Protein AF-A0A939KWD7-F1 (afdb_monomer)

Radius of gyration: 19.27 Å; Cα contacts (8 Å, |Δi|>4): 102; chains: 1; bounding box: 53×30×49 Å

pLDDT: mean 83.85, std 20.03, range [30.22, 98.31]

Nearest PDB structures (foldseek):
  6f05-assembly3_I-3  TM=7.727E-01  e=6.253E-05  Arabidopsis thaliana
  6f05-assembly5_F  TM=7.702E-01  e=1.032E-04  Arabidopsis thaliana
  6keq-assembly1_BA  TM=6.599E-01  e=3.790E-05  Drosophila melanogaster
  4e8h-assembly1_A  TM=6.651E-01  e=1.411E-04  Bombyx mori
  7ebv-assembly3_C  TM=6.998E-01  e=2.215E-03  Aedes aegypti

Sequence (124 aa):
MRVDLMKGEHKQPDFLALNPFGQVPVLVDGNTVVSDSQAILTYLALKYNPQWFPTAPEMAAQVVRWLSVAANEISQGLAAARLFYLLDFKNVNIPHSARQIVIYHVLRKKSFCATNVVRSEEGI

Structure (mmCIF, N/CA/C/O backbone):
data_AF-A0A939KWD7-F1
#
_entry.id   AF-A0A939KWD7-F1
#
loop_
_atom_site.group_PDB
_atom_site.id
_atom_site.type_symbol
_atom_site.label_atom_id
_atom_site.label_alt_id
_atom_site.label_comp_id
_atom_site.label_asym_id
_atom_site.label_entity_id
_atom_site.label_seq_id
_atom_site.pdbx_PDB_ins_code
_atom_site.Cartn_x
_atom_site.Cartn_y
_atom_site.Cartn_z
_atom_site.occupancy
_atom_site.B_iso_or_equiv
_atom_site.auth_seq_id
_atom_site.auth_comp_id
_atom_site.auth_asym_id
_atom_site.auth_atom_id
_atom_site.pdbx_PDB_model_num
ATOM 1 N N . MET A 1 1 ? -18.207 -2.337 0.771 1.00 70.50 1 MET A N 1
ATOM 2 C CA . MET A 1 1 ? -18.575 -1.149 -0.031 1.00 70.50 1 MET A CA 1
ATOM 3 C C . MET A 1 1 ? -17.915 -1.265 -1.394 1.00 70.50 1 MET A C 1
ATOM 5 O O . MET A 1 1 ? -16.737 -1.597 -1.441 1.00 70.50 1 MET A O 1
ATOM 9 N N . ARG A 1 2 ? -18.655 -1.060 -2.486 1.00 86.81 2 ARG A N 1
ATOM 10 C CA . ARG A 1 2 ? -18.080 -0.956 -3.835 1.00 86.81 2 ARG A CA 1
ATOM 11 C C . ARG A 1 2 ? -17.837 0.523 -4.121 1.00 86.81 2 ARG A C 1
ATOM 13 O O . ARG A 1 2 ? -18.682 1.325 -3.754 1.00 86.81 2 ARG A O 1
ATOM 20 N N . VAL A 1 3 ? -16.702 0.851 -4.734 1.00 90.31 3 VAL A N 1
ATOM 21 C CA . VAL A 1 3 ? -16.336 2.228 -5.092 1.00 90.31 3 VAL A CA 1
ATOM 22 C C . VAL A 1 3 ? -16.107 2.289 -6.594 1.00 90.31 3 VAL A C 1
ATOM 24 O O . VAL A 1 3 ? -15.249 1.578 -7.121 1.00 90.31 3 VAL A O 1
ATOM 27 N N . ASP A 1 4 ? -16.889 3.105 -7.288 1.00 93.31 4 ASP A N 1
ATOM 28 C CA . ASP A 1 4 ? -16.754 3.374 -8.714 1.00 93.31 4 ASP A CA 1
ATOM 29 C C . ASP A 1 4 ? -15.722 4.488 -8.944 1.00 93.31 4 ASP A C 1
ATOM 31 O O . ASP A 1 4 ? -15.949 5.677 -8.695 1.00 93.31 4 ASP A O 1
ATOM 35 N N . LEU A 1 5 ? -14.544 4.086 -9.423 1.00 93.25 5 LEU A N 1
ATOM 36 C CA . LEU A 1 5 ? -13.442 5.006 -9.694 1.00 93.25 5 LEU A CA 1
ATOM 37 C C . LEU A 1 5 ? -13.746 5.945 -10.865 1.00 93.25 5 LEU A C 1
ATOM 39 O O . LEU A 1 5 ? -13.323 7.100 -10.827 1.00 93.25 5 LEU A O 1
ATOM 43 N N . MET A 1 6 ? -14.510 5.486 -11.862 1.00 92.44 6 MET A N 1
ATOM 44 C CA . MET A 1 6 ? -14.835 6.277 -13.054 1.00 92.44 6 MET A CA 1
ATOM 45 C C . MET A 1 6 ? -15.806 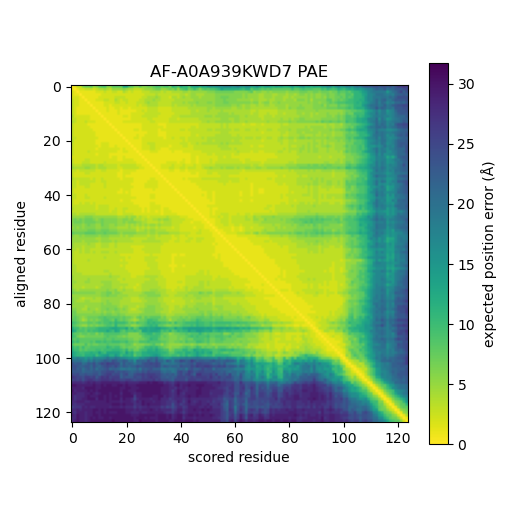7.408 -12.731 1.00 92.44 6 MET A C 1
ATOM 47 O O . MET A 1 6 ? -15.731 8.477 -13.330 1.00 92.44 6 MET A O 1
ATOM 51 N N . LYS A 1 7 ? -16.682 7.197 -11.744 1.00 95.56 7 LYS A N 1
ATOM 52 C CA . LYS A 1 7 ? -17.568 8.238 -11.203 1.00 95.56 7 LYS A CA 1
ATOM 53 C C . LYS A 1 7 ? -16.901 9.127 -10.154 1.00 95.56 7 LYS A C 1
ATOM 55 O O . LYS A 1 7 ? -17.537 10.039 -9.636 1.00 95.56 7 LYS A O 1
ATOM 60 N N . GLY A 1 8 ? -15.637 8.871 -9.815 1.00 95.25 8 GLY A N 1
ATOM 61 C CA . GLY A 1 8 ? -14.921 9.660 -8.818 1.00 95.25 8 GLY A CA 1
ATOM 62 C C . GLY A 1 8 ? -15.387 9.418 -7.379 1.00 95.25 8 GLY A C 1
ATOM 63 O O . GLY A 1 8 ? -15.127 10.256 -6.523 1.00 95.25 8 GLY A O 1
ATOM 64 N N . GLU A 1 9 ? -16.033 8.287 -7.070 1.00 96.81 9 GLU A N 1
ATOM 65 C CA . GLU A 1 9 ? -16.585 8.024 -5.725 1.00 96.81 9 GLU A CA 1
ATOM 66 C C . GLU A 1 9 ? -15.501 8.016 -4.632 1.00 96.81 9 GLU A C 1
ATOM 68 O O . GLU A 1 9 ? -15.710 8.514 -3.533 1.00 96.81 9 GLU A O 1
ATOM 73 N N . HIS A 1 10 ? -14.292 7.558 -4.967 1.00 96.38 10 HIS A N 1
ATOM 74 C CA . HIS A 1 10 ? -13.093 7.629 -4.118 1.00 96.38 10 HIS A CA 1
ATOM 75 C C . HIS A 1 10 ? -12.638 9.056 -3.737 1.00 96.38 10 HIS A C 1
ATOM 77 O O . HIS A 1 10 ? -11.727 9.215 -2.927 1.00 96.38 10 HIS A O 1
ATOM 83 N N . LYS A 1 11 ? -13.231 10.096 -4.333 1.00 97.19 11 LYS A N 1
ATOM 84 C CA . LYS A 1 11 ? -12.977 11.510 -4.021 1.00 97.19 11 LYS A CA 1
ATOM 85 C C . LYS A 1 11 ? -14.135 12.173 -3.273 1.00 97.19 11 LYS A C 1
ATOM 87 O O . LYS A 1 11 ? -14.052 13.360 -2.981 1.00 97.19 11 LYS A O 1
ATOM 92 N N . GLN A 1 12 ? -15.206 11.438 -2.979 1.00 97.00 12 GLN A N 1
ATOM 93 C CA . GLN A 1 12 ? -16.354 11.971 -2.249 1.00 97.00 12 GLN A CA 1
ATOM 94 C C . GLN A 1 12 ? -16.076 12.034 -0.740 1.00 97.00 12 GLN A C 1
ATOM 96 O O . GLN A 1 12 ? -15.279 11.228 -0.246 1.00 97.00 12 GLN A O 1
ATOM 101 N N . PRO A 1 13 ? -16.733 12.949 0.004 1.00 97.50 13 PRO A N 1
ATOM 102 C CA . PRO A 1 13 ? -16.482 13.160 1.432 1.00 97.50 13 PRO A CA 1
ATOM 103 C C . PRO A 1 13 ? -16.517 11.874 2.265 1.00 97.50 13 PRO A C 1
ATOM 105 O O . PRO A 1 13 ? -15.624 11.655 3.078 1.00 97.50 13 PRO A O 1
ATOM 108 N N . ASP A 1 14 ? -17.476 10.987 1.994 1.00 94.56 14 ASP A N 1
ATOM 109 C CA . ASP A 1 14 ? -17.637 9.726 2.725 1.00 94.56 14 ASP A CA 1
ATOM 110 C C . ASP A 1 14 ? -16.427 8.794 2.568 1.00 94.56 14 ASP A C 1
ATOM 112 O O . ASP A 1 14 ? -15.996 8.154 3.526 1.00 94.56 14 ASP A O 1
ATOM 116 N N . PHE A 1 15 ? -15.832 8.730 1.371 1.00 96.88 15 PHE A N 1
ATOM 117 C CA . PHE A 1 15 ? -14.622 7.937 1.150 1.00 96.88 15 PHE A CA 1
ATOM 118 C C . PHE A 1 15 ? -13.379 8.645 1.697 1.00 96.88 15 PHE A C 1
ATOM 120 O O . PHE A 1 15 ? -12.499 8.002 2.271 1.00 96.88 15 PHE A O 1
ATOM 127 N N . LEU A 1 16 ? -13.301 9.969 1.550 1.00 97.12 16 LEU A N 1
ATOM 128 C CA . LEU A 1 16 ? -12.182 10.762 2.063 1.00 97.12 16 LEU A CA 1
ATOM 129 C C . LEU A 1 16 ? -12.097 10.739 3.592 1.00 97.12 16 LEU A C 1
ATOM 131 O O . LEU A 1 16 ? -10.995 10.806 4.132 1.00 97.12 16 LEU A O 1
ATOM 135 N N . ALA A 1 17 ? -13.227 10.567 4.282 1.00 96.06 17 ALA A N 1
ATOM 136 C CA . ALA A 1 17 ? -13.261 10.323 5.721 1.00 96.06 17 ALA A CA 1
ATOM 137 C C . ALA A 1 17 ? -12.537 9.021 6.118 1.00 96.06 17 ALA A C 1
ATOM 139 O O . ALA A 1 17 ? -12.010 8.932 7.224 1.00 96.06 17 ALA A O 1
ATOM 140 N N . LEU A 1 18 ? -12.477 8.028 5.221 1.00 96.25 18 LEU A N 1
ATOM 141 C CA . LEU A 1 18 ? -11.732 6.781 5.427 1.00 96.25 18 LEU A CA 1
ATOM 142 C C . LEU A 1 18 ? -10.269 6.897 4.985 1.00 96.25 18 LEU A C 1
ATOM 144 O O . LEU A 1 18 ? -9.377 6.365 5.641 1.00 96.25 18 LEU A O 1
ATOM 148 N N . ASN A 1 19 ? -10.017 7.556 3.853 1.00 97.25 19 ASN A N 1
ATOM 149 C CA . ASN A 1 19 ? -8.674 7.783 3.334 1.00 97.25 19 ASN A CA 1
ATOM 150 C C . ASN A 1 19 ? -8.562 9.186 2.714 1.00 97.25 19 ASN A C 1
ATOM 152 O O . ASN A 1 19 ? -9.002 9.370 1.575 1.00 97.25 19 ASN A O 1
ATOM 156 N N . PRO A 1 20 ? -7.894 10.143 3.384 1.00 97.00 20 PRO A N 1
ATOM 157 C CA . PRO A 1 20 ? -7.735 11.511 2.887 1.00 97.00 20 PRO A CA 1
ATOM 158 C C . PRO A 1 20 ? -7.018 11.616 1.536 1.00 97.00 20 PRO A C 1
ATOM 160 O O . PRO A 1 20 ? -7.233 12.573 0.797 1.00 97.00 20 PRO A O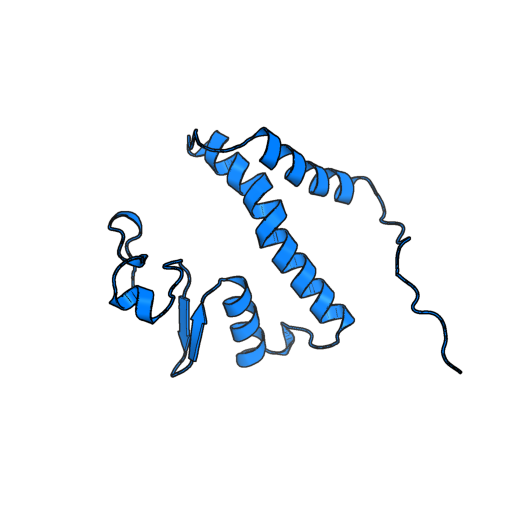 1
ATOM 163 N N . PHE A 1 21 ? -6.197 10.626 1.164 1.00 97.06 21 PHE A N 1
ATOM 164 C CA . PHE A 1 21 ? -5.563 10.586 -0.160 1.00 97.06 21 PHE A CA 1
ATOM 165 C C . PHE A 1 21 ? -6.566 10.287 -1.287 1.00 97.06 21 PHE A C 1
ATOM 167 O O . PHE A 1 21 ? -6.268 10.477 -2.473 1.00 97.06 21 PHE A O 1
ATOM 174 N N . GLY A 1 22 ? -7.767 9.814 -0.939 1.00 96.50 22 GLY A N 1
ATOM 175 C CA . GLY A 1 22 ? -8.794 9.401 -1.883 1.00 96.50 22 GLY 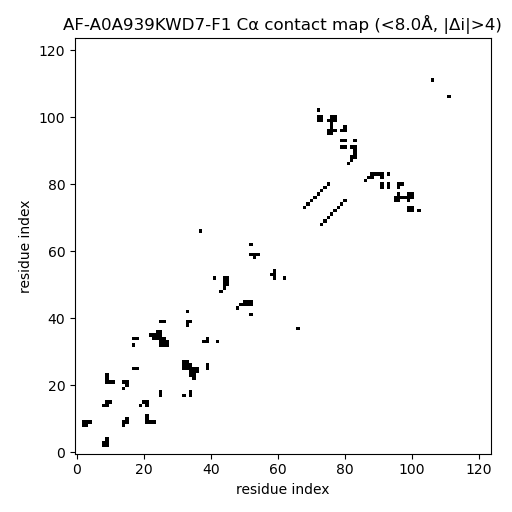A CA 1
ATOM 176 C C . GLY A 1 22 ? -8.250 8.358 -2.842 1.00 96.50 22 GLY A C 1
ATOM 177 O O . GLY A 1 22 ? -8.351 8.532 -4.053 1.00 96.50 22 GLY A O 1
ATOM 178 N N . GLN A 1 23 ? -7.552 7.357 -2.311 1.00 95.38 23 GLN A N 1
ATOM 179 C CA . GLN A 1 23 ? -6.968 6.248 -3.058 1.00 95.38 23 GLN A CA 1
ATOM 180 C C . GLN A 1 23 ? -7.560 4.935 -2.550 1.00 95.38 23 GLN A C 1
ATOM 182 O O . GLN A 1 23 ? -7.834 4.777 -1.360 1.00 95.38 23 GLN A O 1
ATOM 187 N N . VAL A 1 24 ? -7.743 3.989 -3.463 1.00 95.56 24 VAL A N 1
ATOM 188 C CA . VAL A 1 24 ? -8.056 2.596 -3.129 1.00 95.56 24 VAL A CA 1
ATOM 189 C C . VAL A 1 24 ? -6.762 1.773 -3.145 1.00 95.56 24 VAL A C 1
ATOM 191 O O . VAL A 1 24 ? -5.865 2.104 -3.924 1.00 95.56 24 VAL A O 1
ATOM 194 N N . PRO A 1 25 ? -6.653 0.692 -2.352 1.00 96.44 25 PRO A N 1
ATOM 195 C CA . PRO A 1 25 ? -7.663 0.125 -1.447 1.00 96.44 25 PRO A CA 1
ATOM 196 C C . PRO A 1 25 ? -7.702 0.752 -0.038 1.00 96.44 25 PRO A C 1
ATOM 198 O O . PRO A 1 25 ? -6.764 1.419 0.395 1.00 96.44 25 PRO A O 1
ATOM 201 N N . VAL A 1 26 ? -8.797 0.474 0.683 1.00 97.69 26 VAL A N 1
ATOM 202 C CA . VAL A 1 26 ? -8.976 0.719 2.126 1.00 97.69 26 VAL A CA 1
ATOM 203 C C . VAL A 1 26 ? -9.620 -0.522 2.749 1.00 97.69 26 VAL A C 1
ATOM 205 O O . VAL A 1 26 ? -10.593 -1.047 2.206 1.00 97.69 26 VAL A O 1
ATOM 208 N N . LEU A 1 27 ? -9.084 -0.984 3.877 1.00 98.00 27 LEU A N 1
ATOM 209 C CA . LEU A 1 27 ? -9.640 -2.044 4.712 1.00 98.00 27 LEU A CA 1
ATOM 210 C C . LEU A 1 27 ? -10.298 -1.423 5.947 1.00 98.00 27 LEU A C 1
ATOM 212 O O . LEU A 1 27 ? -9.689 -0.603 6.630 1.00 98.00 27 LEU A O 1
ATOM 216 N N . VAL A 1 28 ? -11.516 -1.860 6.254 1.00 97.38 28 VAL A N 1
ATOM 217 C CA . VAL A 1 28 ? -12.183 -1.585 7.530 1.00 97.38 28 VAL A CA 1
ATOM 218 C C . VAL A 1 28 ? -12.378 -2.918 8.238 1.00 97.38 28 VAL A C 1
ATOM 220 O O . VAL A 1 28 ? -13.040 -3.808 7.706 1.00 97.38 28 VAL A O 1
ATOM 223 N N . ASP A 1 29 ? -11.783 -3.055 9.415 1.00 97.81 29 ASP A N 1
ATOM 224 C CA . ASP A 1 29 ? -11.805 -4.261 10.236 1.00 97.81 29 ASP A CA 1
ATOM 22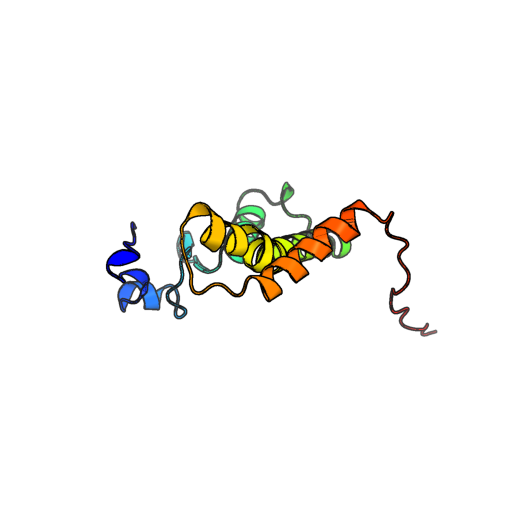5 C C . ASP A 1 29 ? -12.186 -3.885 11.676 1.00 97.81 29 ASP A C 1
ATOM 227 O O . ASP A 1 29 ? -11.369 -3.412 12.475 1.00 97.81 29 ASP A O 1
ATOM 231 N N . GLY A 1 30 ? -13.480 -4.024 11.977 1.00 96.12 30 GLY A N 1
ATOM 232 C CA . GLY A 1 30 ? -14.084 -3.486 13.192 1.00 96.12 30 GLY A CA 1
ATOM 233 C C . GLY A 1 30 ? -13.908 -1.969 13.258 1.00 96.12 30 GLY A C 1
ATOM 234 O O . GLY A 1 30 ? -14.349 -1.246 12.368 1.00 96.12 30 GLY A O 1
ATOM 235 N N . ASN A 1 31 ? -13.224 -1.501 14.302 1.00 96.19 31 ASN A N 1
ATOM 236 C CA . ASN A 1 31 ? -12.941 -0.078 14.509 1.00 96.19 31 ASN A CA 1
ATOM 237 C C . ASN A 1 31 ? -11.610 0.365 13.877 1.00 96.19 31 ASN A C 1
ATOM 239 O O . ASN A 1 31 ? -11.234 1.530 13.996 1.00 96.19 31 ASN A O 1
ATOM 243 N N . THR A 1 32 ? -10.859 -0.547 13.252 1.00 97.69 32 THR A N 1
ATOM 244 C CA . THR A 1 32 ? -9.589 -0.223 12.601 1.00 97.69 32 THR A CA 1
ATOM 245 C C . THR A 1 32 ? -9.815 0.061 11.122 1.00 97.69 32 THR A C 1
ATOM 247 O O . THR A 1 32 ? -10.362 -0.770 10.399 1.00 97.69 32 THR A O 1
ATOM 250 N N . VAL A 1 33 ? -9.340 1.216 10.659 1.00 97.81 33 VAL A N 1
ATOM 251 C CA . VAL A 1 33 ? -9.292 1.573 9.237 1.00 97.81 33 VAL A CA 1
ATOM 252 C C . VAL A 1 33 ? -7.832 1.596 8.802 1.00 97.81 33 VAL A C 1
ATOM 254 O O . VAL A 1 33 ? -7.013 2.269 9.423 1.00 97.81 33 VAL A O 1
ATOM 257 N N . VAL A 1 34 ? -7.502 0.853 7.747 1.00 98.31 34 VAL A N 1
ATOM 258 C CA . VAL A 1 34 ? -6.153 0.780 7.173 1.00 98.31 34 VAL A CA 1
ATOM 259 C C . VAL A 1 34 ? -6.242 1.105 5.688 1.00 98.31 34 VAL A C 1
ATOM 261 O O . VAL A 1 34 ? -6.880 0.383 4.924 1.00 98.31 34 VAL A O 1
ATOM 264 N N . SER A 1 35 ? -5.613 2.197 5.268 1.00 97.31 35 SER A N 1
ATOM 265 C CA . SER A 1 35 ? -5.396 2.530 3.858 1.00 97.31 35 SER A CA 1
ATOM 266 C C . SER A 1 35 ? -3.979 2.132 3.430 1.00 97.31 35 SER A C 1
ATOM 268 O O . SER A 1 35 ? -3.138 1.876 4.285 1.00 97.31 35 SER A O 1
ATOM 270 N N . ASP A 1 36 ? -3.732 2.088 2.115 1.00 96.62 36 ASP A N 1
ATOM 271 C CA . ASP A 1 36 ? -2.513 1.563 1.469 1.00 96.62 36 ASP A CA 1
ATOM 272 C C . ASP A 1 36 ? -2.441 0.026 1.406 1.00 96.62 36 ASP A C 1
ATOM 274 O O . ASP A 1 36 ? -2.596 -0.690 2.396 1.00 96.62 36 ASP A O 1
ATOM 278 N N . SER A 1 37 ? -2.191 -0.513 0.208 1.00 96.81 37 SER A N 1
ATOM 279 C CA . SER A 1 37 ? -2.172 -1.963 -0.011 1.00 96.81 37 SER A CA 1
ATOM 280 C C . SER A 1 37 ? -1.073 -2.686 0.772 1.00 96.81 37 SER A C 1
ATOM 282 O O . SER A 1 37 ? -1.297 -3.806 1.224 1.00 96.81 37 SER A O 1
ATOM 284 N N . GLN A 1 38 ? 0.105 -2.082 0.948 1.00 96.94 38 GLN A N 1
ATOM 285 C CA . GLN A 1 38 ? 1.223 -2.701 1.671 1.00 96.94 38 GLN A CA 1
ATOM 286 C C . GLN A 1 38 ? 0.957 -2.701 3.180 1.00 96.94 38 GLN A C 1
ATOM 288 O O . GLN A 1 38 ? 1.214 -3.702 3.856 1.00 96.94 38 GLN A O 1
ATOM 293 N N . ALA A 1 39 ? 0.380 -1.613 3.697 1.00 97.25 39 ALA A N 1
ATOM 294 C CA . ALA A 1 39 ? -0.062 -1.533 5.086 1.00 97.25 39 ALA A CA 1
ATOM 295 C C . ALA A 1 39 ? -1.165 -2.561 5.385 1.00 97.25 39 ALA A C 1
ATOM 297 O O . ALA A 1 39 ? -1.080 -3.273 6.384 1.00 97.25 39 ALA A O 1
ATOM 298 N N . ILE A 1 40 ? -2.146 -2.712 4.489 1.00 98.06 40 ILE A N 1
ATOM 299 C CA . ILE A 1 40 ? -3.207 -3.726 4.601 1.00 98.06 40 ILE A CA 1
ATOM 300 C C . ILE A 1 40 ? -2.621 -5.141 4.641 1.00 98.06 40 ILE A C 1
ATOM 302 O O . ILE A 1 40 ? -2.997 -5.925 5.510 1.00 98.06 40 ILE A O 1
ATOM 306 N N . LEU A 1 41 ? -1.688 -5.479 3.742 1.00 96.81 41 LEU A N 1
ATOM 307 C CA . LEU A 1 41 ? -1.045 -6.800 3.736 1.00 96.81 41 LEU A CA 1
ATOM 308 C C . LEU A 1 41 ? -0.317 -7.083 5.055 1.00 96.81 41 LEU A C 1
ATOM 310 O O . LEU A 1 41 ? -0.452 -8.169 5.615 1.00 96.81 41 LEU A O 1
ATOM 314 N N . THR A 1 42 ? 0.404 -6.089 5.571 1.00 96.50 42 THR A N 1
ATOM 315 C CA . THR A 1 42 ? 1.132 -6.192 6.843 1.00 96.50 42 THR A CA 1
ATOM 316 C C . THR A 1 42 ? 0.169 -6.368 8.019 1.00 96.50 42 THR A C 1
ATOM 318 O O . THR A 1 42 ? 0.357 -7.261 8.843 1.00 96.50 42 THR A O 1
ATOM 321 N N . TYR A 1 43 ? -0.901 -5.569 8.066 1.00 97.75 43 TYR A N 1
ATOM 322 C CA . TYR A 1 43 ? -1.946 -5.648 9.086 1.00 97.75 43 TYR A CA 1
ATOM 323 C C . TYR A 1 43 ? -2.626 -7.017 9.105 1.00 97.75 43 TYR A C 1
ATOM 325 O O . TYR A 1 43 ? -2.730 -7.639 10.160 1.00 97.75 43 TYR A O 1
ATOM 333 N N . LEU A 1 44 ? -3.055 -7.508 7.940 1.00 97.69 44 LEU A N 1
ATOM 334 C CA . LEU A 1 44 ? -3.737 -8.794 7.833 1.00 97.69 44 LEU A CA 1
ATOM 335 C C . LEU A 1 44 ? -2.824 -9.947 8.250 1.00 97.69 44 LEU A C 1
ATOM 337 O O . LEU A 1 44 ? -3.260 -10.822 8.998 1.00 97.69 44 LEU A O 1
ATOM 341 N N . ALA A 1 45 ? -1.562 -9.934 7.811 1.00 96.56 45 ALA A N 1
ATOM 342 C CA . ALA A 1 45 ? -0.603 -10.961 8.189 1.00 96.56 45 ALA A CA 1
ATOM 343 C C . ALA A 1 45 ? -0.363 -10.955 9.705 1.00 96.56 45 ALA A C 1
ATOM 345 O O . ALA A 1 45 ? -0.549 -11.977 10.354 1.00 96.56 45 ALA A O 1
ATOM 346 N N . LEU A 1 46 ? -0.059 -9.802 10.303 1.00 96.38 46 LEU A N 1
ATOM 347 C CA . LEU A 1 46 ? 0.202 -9.714 11.743 1.00 96.38 46 LEU A CA 1
ATOM 348 C C . LEU A 1 46 ? -1.032 -9.989 12.612 1.00 96.38 46 LEU A C 1
ATOM 350 O O . LEU A 1 46 ? -0.885 -10.542 13.697 1.00 96.38 46 LEU A O 1
ATOM 354 N N . LYS A 1 47 ? -2.240 -9.620 12.172 1.00 97.44 47 LYS A N 1
ATOM 355 C CA . LYS A 1 47 ? -3.465 -9.810 12.964 1.00 97.44 47 LYS A CA 1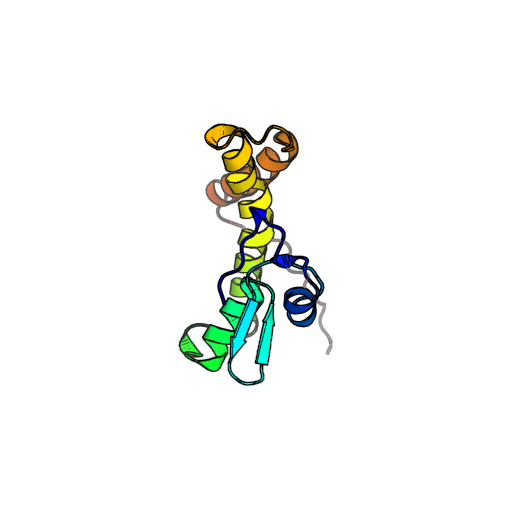
ATOM 356 C C . LYS A 1 47 ? -4.015 -11.230 12.877 1.00 97.44 47 LYS A C 1
ATOM 358 O O . LYS A 1 47 ? -4.440 -11.777 13.890 1.00 97.44 47 LYS A O 1
ATOM 363 N N . TYR A 1 48 ? -4.043 -11.811 11.679 1.00 97.62 48 TYR A N 1
ATOM 364 C CA . TYR A 1 48 ? -4.762 -13.063 11.430 1.00 97.62 48 TYR A CA 1
ATOM 365 C C . TYR A 1 48 ? -3.853 -14.274 11.251 1.00 97.62 48 TYR A C 1
ATOM 367 O O . TYR A 1 48 ? -4.287 -15.392 11.521 1.00 97.62 48 TYR A O 1
ATOM 375 N N . ASN A 1 49 ? -2.609 -14.088 10.801 1.00 95.38 49 ASN A N 1
ATOM 376 C CA . ASN A 1 49 ? -1.661 -15.191 10.674 1.00 95.38 49 ASN A CA 1
ATOM 377 C C . ASN A 1 49 ? -0.200 -14.727 10.826 1.00 95.38 49 ASN A C 1
ATOM 379 O O . ASN A 1 49 ? 0.529 -14.649 9.831 1.00 95.38 49 ASN A O 1
ATOM 383 N N . PRO A 1 50 ? 0.254 -14.439 12.063 1.00 93.62 50 PRO A N 1
ATOM 384 C CA . PRO A 1 50 ? 1.575 -13.858 12.312 1.00 93.62 50 PRO A CA 1
ATOM 385 C C . PRO A 1 50 ? 2.741 -14.674 11.739 1.00 93.62 50 PRO A C 1
ATOM 387 O O . PRO A 1 50 ? 3.803 -14.125 11.472 1.00 93.62 50 PRO A O 1
ATOM 390 N N . GLN A 1 51 ? 2.550 -15.976 11.502 1.00 92.94 51 GLN A N 1
ATOM 391 C CA . GLN A 1 51 ? 3.565 -16.851 10.903 1.00 92.94 51 GLN A CA 1
ATOM 392 C C . GLN A 1 51 ? 3.953 -16.424 9.477 1.00 92.94 51 GLN A C 1
ATOM 394 O O . GLN A 1 51 ? 5.032 -16.770 9.004 1.00 92.94 51 GLN A O 1
ATOM 399 N N . TRP A 1 52 ? 3.091 -15.665 8.794 1.00 90.19 52 TRP A N 1
ATOM 400 C CA . TRP A 1 52 ? 3.319 -15.168 7.437 1.00 90.19 52 TRP A CA 1
ATOM 401 C C . TRP A 1 52 ? 4.114 -13.859 7.398 1.00 90.19 52 TRP A C 1
ATOM 403 O O . TRP A 1 52 ? 4.531 -13.441 6.318 1.00 90.19 52 TRP A O 1
ATOM 413 N N . PHE A 1 53 ? 4.341 -13.212 8.547 1.00 94.44 53 PHE A N 1
ATOM 414 C CA . PHE A 1 53 ? 5.106 -11.972 8.631 1.00 94.44 53 PHE A CA 1
ATOM 415 C C . PHE A 1 53 ? 6.206 -12.086 9.695 1.00 94.44 53 PHE A C 1
ATOM 417 O O . PHE A 1 53 ? 5.936 -11.926 10.886 1.00 94.44 53 PHE A O 1
ATOM 424 N N . PRO A 1 54 ? 7.461 -12.359 9.299 1.00 94.50 54 PRO A N 1
ATOM 425 C CA . PRO A 1 54 ? 8.551 -12.465 10.256 1.00 94.50 54 PRO A CA 1
ATOM 426 C C . PRO A 1 54 ? 8.820 -11.109 10.920 1.00 94.50 54 PRO A C 1
ATOM 428 O O . PRO A 1 54 ? 8.960 -10.093 10.243 1.00 94.50 54 PRO A O 1
ATOM 431 N N . THR A 1 55 ? 8.928 -11.102 12.249 1.00 93.00 55 THR A N 1
ATOM 432 C CA . THR A 1 55 ? 9.160 -9.889 13.054 1.00 93.00 55 THR A CA 1
ATOM 433 C C . THR A 1 55 ? 10.621 -9.690 13.459 1.00 93.00 55 THR A C 1
ATOM 435 O O . THR A 1 55 ? 10.970 -8.620 13.954 1.00 93.00 55 THR A O 1
ATOM 438 N N . ALA A 1 56 ? 11.487 -10.685 13.226 1.00 96.38 56 ALA A N 1
ATOM 439 C CA . ALA A 1 56 ? 12.931 -10.521 13.377 1.00 96.38 56 ALA A CA 1
ATOM 440 C C . ALA A 1 56 ? 13.426 -9.396 12.442 1.00 96.38 56 ALA A C 1
ATOM 442 O O . ALA A 1 56 ? 13.050 -9.415 11.262 1.00 96.38 56 ALA A O 1
ATOM 443 N N . PRO A 1 57 ? 14.245 -8.437 12.920 1.00 97.06 57 PRO A N 1
ATOM 444 C CA . PRO A 1 57 ? 14.572 -7.220 12.173 1.00 97.06 57 PRO A CA 1
ATOM 445 C C . PRO A 1 57 ? 15.105 -7.474 10.761 1.00 97.06 57 PRO A C 1
ATOM 447 O O . PRO A 1 57 ? 14.673 -6.831 9.806 1.00 97.06 57 PRO A O 1
ATOM 450 N N . GLU A 1 58 ? 15.996 -8.450 10.605 1.00 97.12 58 GLU A N 1
ATOM 451 C CA . GLU A 1 58 ? 16.633 -8.792 9.336 1.00 97.12 58 GLU A 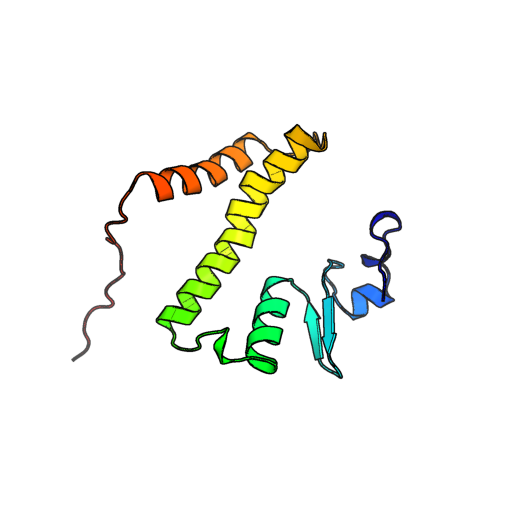CA 1
ATOM 452 C C . GLU A 1 58 ? 15.607 -9.297 8.321 1.00 97.12 58 GLU A C 1
ATOM 454 O O . GLU A 1 58 ? 15.624 -8.902 7.155 1.00 97.12 58 GLU A O 1
ATOM 459 N N . MET A 1 59 ? 14.685 -10.149 8.768 1.00 95.56 59 MET A N 1
ATOM 460 C CA . MET A 1 59 ? 13.657 -10.741 7.915 1.00 95.56 59 MET A CA 1
ATOM 461 C C . MET A 1 59 ? 12.539 -9.746 7.604 1.00 95.56 59 MET A C 1
ATOM 463 O O . MET A 1 59 ? 12.118 -9.645 6.451 1.00 95.56 59 MET A O 1
ATOM 467 N N . ALA A 1 60 ? 12.108 -8.961 8.593 1.00 95.69 60 ALA A N 1
ATOM 468 C CA . ALA A 1 60 ? 11.151 -7.877 8.398 1.00 95.69 60 ALA A CA 1
ATOM 469 C C . ALA A 1 60 ? 11.683 -6.850 7.383 1.00 95.69 60 ALA A C 1
ATOM 471 O O . ALA A 1 60 ? 10.958 -6.441 6.475 1.00 95.69 60 ALA A O 1
ATOM 472 N N . ALA A 1 61 ? 12.974 -6.503 7.461 1.00 96.31 61 ALA A N 1
ATOM 473 C CA . ALA A 1 61 ? 13.625 -5.627 6.492 1.00 96.31 61 ALA A CA 1
ATOM 474 C C . ALA A 1 61 ? 13.606 -6.208 5.067 1.00 96.31 61 ALA A C 1
ATOM 476 O O . ALA A 1 61 ? 13.394 -5.458 4.113 1.00 96.31 61 ALA A O 1
ATOM 477 N N . GLN A 1 62 ? 13.760 -7.529 4.893 1.00 96.12 62 GLN A N 1
ATOM 478 C CA . GLN A 1 62 ? 13.605 -8.153 3.570 1.00 96.12 62 GLN A CA 1
ATOM 479 C C . GLN A 1 62 ? 12.172 -8.038 3.044 1.00 96.12 62 GLN A C 1
ATOM 481 O O . GLN A 1 62 ? 11.986 -7.737 1.865 1.00 96.12 62 GLN A O 1
ATOM 486 N N . VAL A 1 63 ? 11.158 -8.232 3.893 1.00 95.62 63 VAL A N 1
ATOM 487 C CA . VAL A 1 63 ? 9.752 -8.063 3.491 1.00 95.62 63 VAL A CA 1
ATOM 488 C C . VAL A 1 63 ? 9.495 -6.623 3.051 1.00 95.62 63 VAL A C 1
ATOM 490 O O . VAL A 1 63 ? 9.022 -6.398 1.938 1.00 95.62 63 VAL A O 1
ATOM 493 N N . VAL A 1 64 ? 9.883 -5.641 3.868 1.00 95.44 64 VAL A N 1
ATOM 494 C CA . VAL A 1 64 ? 9.718 -4.212 3.554 1.00 95.44 64 VAL A CA 1
ATOM 495 C C . VAL A 1 64 ? 10.472 -3.824 2.282 1.00 95.44 64 VAL A C 1
ATOM 497 O O . VAL A 1 64 ? 9.943 -3.069 1.462 1.00 95.44 64 VAL A O 1
ATOM 500 N N . ARG A 1 65 ? 11.672 -4.375 2.062 1.00 95.44 65 ARG A N 1
ATOM 501 C CA . ARG A 1 65 ? 12.427 -4.177 0.820 1.00 95.44 65 ARG A CA 1
ATOM 502 C C . ARG A 1 65 ? 11.627 -4.651 -0.390 1.00 95.44 65 ARG A C 1
ATOM 504 O O . ARG A 1 65 ? 11.531 -3.914 -1.364 1.00 95.44 65 ARG A O 1
ATOM 511 N N . TRP A 1 66 ? 11.039 -5.844 -0.347 1.00 94.31 66 TRP A N 1
ATOM 512 C CA . TRP A 1 66 ? 10.253 -6.363 -1.471 1.00 94.31 66 TRP A CA 1
ATOM 513 C C . TRP A 1 66 ? 8.926 -5.627 -1.676 1.00 94.31 66 TRP A C 1
ATOM 515 O O . TRP A 1 66 ? 8.531 -5.413 -2.822 1.00 94.31 66 TRP A O 1
ATOM 525 N N . LEU A 1 67 ? 8.274 -5.176 -0.602 1.00 94.88 67 LEU A N 1
ATOM 526 C CA . LEU A 1 67 ? 7.098 -4.305 -0.691 1.00 94.88 67 LEU A CA 1
ATOM 527 C C . LEU A 1 67 ? 7.453 -2.967 -1.367 1.00 94.88 67 LEU A C 1
ATOM 529 O O . LEU A 1 67 ? 6.778 -2.553 -2.310 1.00 94.88 67 LEU A O 1
ATOM 533 N N . SER A 1 68 ? 8.591 -2.373 -0.993 1.00 94.50 68 SER A N 1
ATOM 534 C CA . SER A 1 68 ? 9.140 -1.178 -1.650 1.00 94.50 68 SER A CA 1
ATOM 535 C C . SER A 1 68 ? 9.458 -1.422 -3.127 1.00 94.50 68 SER A C 1
ATOM 537 O O . SER A 1 68 ? 9.144 -0.573 -3.961 1.00 94.50 68 SER A O 1
ATOM 539 N N . VAL A 1 69 ? 10.015 -2.593 -3.466 1.00 92.06 69 VAL A N 1
ATOM 540 C CA . VAL A 1 69 ? 10.294 -2.981 -4.859 1.00 92.06 69 VAL A CA 1
ATOM 541 C C . VAL A 1 69 ? 9.013 -3.064 -5.690 1.00 92.06 69 VAL A C 1
ATOM 543 O O . VAL A 1 69 ? 8.963 -2.628 -6.843 1.00 92.06 69 VAL A O 1
ATOM 546 N N . ALA A 1 70 ? 7.946 -3.608 -5.106 1.00 92.50 70 ALA A N 1
ATOM 547 C CA . ALA A 1 70 ? 6.649 -3.665 -5.764 1.00 92.50 70 ALA A CA 1
ATOM 548 C C . ALA A 1 70 ? 6.072 -2.259 -6.006 1.00 92.50 70 ALA A C 1
ATOM 550 O O . ALA A 1 70 ? 5.601 -1.962 -7.107 1.00 92.50 70 ALA A O 1
ATOM 551 N N . ALA A 1 71 ? 6.151 -1.385 -5.000 1.00 91.88 71 ALA A N 1
ATOM 552 C CA . ALA A 1 71 ? 5.611 -0.028 -5.048 1.00 91.88 71 ALA A CA 1
ATOM 553 C C . ALA A 1 71 ? 6.334 0.886 -6.046 1.00 91.88 71 ALA A C 1
ATOM 555 O O . ALA A 1 71 ? 5.700 1.742 -6.662 1.00 91.88 71 ALA A O 1
ATOM 556 N N . ASN A 1 72 ? 7.643 0.697 -6.219 1.00 90.56 72 ASN A N 1
ATOM 557 C CA . ASN A 1 72 ? 8.476 1.579 -7.025 1.00 90.56 72 ASN A CA 1
ATOM 558 C C . ASN A 1 72 ? 8.848 0.923 -8.355 1.00 90.56 72 ASN A C 1
ATOM 560 O O . ASN A 1 72 ? 8.299 1.281 -9.394 1.00 90.56 72 ASN A O 1
ATOM 564 N N . GLU A 1 73 ? 9.752 -0.049 -8.352 1.00 88.75 73 GLU A N 1
ATOM 565 C CA . GLU A 1 73 ? 10.348 -0.618 -9.559 1.00 88.75 73 GLU A CA 1
ATOM 566 C C . GLU A 1 73 ? 9.314 -1.357 -10.410 1.00 88.75 73 GLU A C 1
ATOM 568 O O . GLU A 1 73 ? 9.274 -1.179 -11.631 1.00 88.75 73 GLU A O 1
ATOM 573 N N . ILE A 1 74 ? 8.448 -2.164 -9.791 1.00 89.94 74 ILE A N 1
ATOM 574 C CA . ILE A 1 74 ? 7.419 -2.907 -10.531 1.00 89.94 74 ILE A CA 1
ATOM 575 C C . ILE A 1 74 ? 6.328 -1.955 -11.026 1.00 89.94 74 ILE A C 1
ATOM 577 O O . ILE A 1 74 ? 5.975 -2.000 -12.208 1.00 89.94 74 ILE A O 1
ATOM 581 N N . SER A 1 75 ? 5.816 -1.085 -10.152 1.00 90.88 75 SER A N 1
ATOM 582 C CA . SER A 1 75 ? 4.741 -0.147 -10.491 1.00 90.88 75 SER A CA 1
ATOM 583 C C . SER A 1 75 ? 5.172 0.879 -11.550 1.00 90.88 75 SER A C 1
ATOM 585 O O . SER A 1 75 ? 4.555 0.993 -12.611 1.00 90.88 75 SER A O 1
ATOM 587 N N . GLN A 1 76 ? 6.287 1.578 -11.326 1.00 89.44 76 GLN A N 1
ATOM 588 C CA . GLN A 1 76 ? 6.781 2.629 -12.226 1.00 89.44 76 GLN A CA 1
ATOM 589 C C . GLN A 1 76 ? 7.522 2.076 -13.447 1.00 89.44 76 GLN A C 1
ATOM 591 O O . GLN A 1 76 ? 7.672 2.776 -14.449 1.00 89.44 76 GLN A O 1
ATOM 596 N N . GLY A 1 77 ? 8.001 0.833 -13.377 1.00 90.00 77 GLY A N 1
ATOM 597 C CA . GLY A 1 77 ? 8.648 0.137 -14.481 1.00 90.00 77 GLY A CA 1
ATOM 598 C C . GLY A 1 77 ? 7.653 -0.665 -15.308 1.00 90.00 77 GLY A C 1
ATOM 599 O O . GLY A 1 77 ? 7.082 -0.167 -16.279 1.00 90.00 77 GLY A O 1
ATOM 600 N N . LEU A 1 78 ? 7.472 -1.934 -14.941 1.00 89.19 78 LEU A N 1
ATOM 601 C CA . LEU A 1 78 ? 6.701 -2.897 -15.730 1.00 89.19 78 LEU A CA 1
ATOM 602 C C . LEU A 1 78 ? 5.222 -2.518 -15.849 1.00 89.19 78 LEU A C 1
ATOM 604 O O . LEU A 1 78 ? 4.667 -2.615 -16.943 1.00 89.19 78 LEU A O 1
ATOM 608 N N . ALA A 1 79 ? 4.578 -2.084 -14.764 1.00 90.81 79 ALA A N 1
ATOM 609 C CA . ALA A 1 79 ? 3.158 -1.746 -14.810 1.00 90.81 79 ALA A CA 1
ATOM 610 C C . ALA A 1 79 ? 2.911 -0.474 -15.635 1.00 90.81 79 ALA A C 1
ATOM 612 O O . ALA A 1 79 ? 2.028 -0.474 -16.491 1.00 90.81 79 ALA A O 1
ATOM 613 N N . ALA A 1 80 ? 3.735 0.564 -15.476 1.00 91.50 80 ALA A N 1
ATOM 614 C CA . ALA A 1 80 ? 3.674 1.758 -16.317 1.00 91.50 80 ALA A CA 1
ATOM 615 C C . ALA A 1 80 ? 3.925 1.445 -17.804 1.00 91.50 80 ALA A C 1
ATOM 617 O O . ALA A 1 80 ? 3.153 1.867 -18.665 1.00 91.50 80 ALA A O 1
ATOM 618 N N . ALA A 1 81 ? 4.940 0.636 -18.125 1.00 90.44 81 ALA A N 1
ATOM 619 C CA . ALA A 1 81 ? 5.172 0.195 -19.501 1.00 90.44 81 ALA A CA 1
ATOM 620 C C . ALA A 1 81 ? 3.962 -0.576 -20.058 1.00 90.44 81 ALA A C 1
ATOM 622 O O . ALA A 1 81 ? 3.553 -0.354 -21.197 1.00 90.44 81 ALA A O 1
ATOM 623 N N . ARG A 1 82 ? 3.338 -1.437 -19.244 1.00 91.25 82 ARG A N 1
ATOM 624 C CA . ARG A 1 82 ? 2.116 -2.162 -19.610 1.00 91.25 82 ARG A CA 1
ATOM 625 C C . ARG A 1 82 ? 0.952 -1.213 -19.912 1.00 91.25 82 ARG A C 1
ATOM 627 O O . ARG A 1 82 ? 0.246 -1.451 -20.889 1.00 91.25 82 ARG A O 1
ATOM 634 N N . LEU A 1 83 ? 0.762 -0.157 -19.114 1.00 91.62 83 LEU A N 1
ATOM 635 C CA . LEU A 1 83 ? -0.270 0.862 -19.358 1.00 91.62 83 LEU A CA 1
ATOM 636 C C . LEU A 1 83 ? -0.099 1.507 -20.741 1.00 91.62 83 LEU A C 1
ATOM 638 O O . LEU A 1 83 ? -1.077 1.678 -21.462 1.00 91.62 83 LEU A O 1
ATOM 642 N N . PHE A 1 84 ? 1.136 1.811 -21.139 1.00 91.44 84 PHE A N 1
ATOM 643 C CA . PHE A 1 84 ? 1.420 2.405 -22.444 1.00 91.44 84 PHE A CA 1
ATOM 644 C C . PHE A 1 84 ? 1.242 1.416 -23.599 1.00 91.44 84 PHE A C 1
ATOM 646 O O . PHE A 1 84 ? 0.482 1.681 -24.524 1.00 91.44 84 PHE A O 1
ATOM 653 N N . TYR A 1 85 ? 1.919 0.263 -23.548 1.00 90.44 85 TYR A N 1
ATOM 654 C CA . TYR A 1 85 ? 1.972 -0.661 -24.686 1.00 90.44 85 TYR A CA 1
ATOM 655 C C . TYR A 1 85 ? 0.690 -1.470 -24.891 1.00 90.44 85 TYR A C 1
ATOM 657 O O . TYR A 1 85 ? 0.391 -1.832 -26.025 1.00 90.44 85 TYR A O 1
ATOM 665 N N . LEU A 1 86 ? -0.041 -1.800 -23.819 1.00 92.19 86 LEU A N 1
ATOM 666 C CA . LEU A 1 86 ? -1.224 -2.667 -23.909 1.00 92.19 86 LEU A CA 1
ATOM 667 C C . LEU A 1 86 ? -2.546 -1.929 -23.706 1.00 92.19 86 LEU A C 1
ATOM 669 O O . LEU A 1 86 ? -3.573 -2.422 -24.160 1.00 92.19 86 LEU A O 1
ATOM 673 N N . LEU A 1 87 ? -2.539 -0.801 -22.990 1.00 90.75 87 LEU A N 1
ATOM 674 C CA . LEU A 1 87 ? -3.761 -0.087 -22.603 1.00 90.75 87 LEU A CA 1
ATOM 675 C C . LEU A 1 87 ? -3.853 1.323 -23.219 1.00 90.75 87 LEU A C 1
ATOM 677 O O . LEU A 1 87 ? -4.765 2.066 -22.878 1.00 90.75 87 LEU A O 1
ATOM 681 N N . ASP A 1 88 ? -2.931 1.668 -24.126 1.00 90.00 88 ASP A N 1
ATOM 682 C CA . ASP A 1 88 ? -2.867 2.929 -24.890 1.00 90.00 88 ASP A CA 1
ATOM 683 C C . ASP A 1 88 ? -2.871 4.212 -24.029 1.00 90.00 88 ASP A C 1
ATOM 685 O O . ASP A 1 88 ? -3.309 5.286 -24.447 1.00 90.00 88 ASP A O 1
ATOM 689 N N . PHE A 1 89 ? -2.333 4.141 -22.805 1.00 89.25 89 PHE A N 1
ATOM 690 C CA . PHE A 1 89 ? -2.118 5.326 -21.971 1.00 89.25 89 PHE A CA 1
ATOM 691 C C . PHE A 1 89 ? -0.878 6.088 -22.448 1.00 89.25 89 PHE A C 1
ATOM 693 O O . PHE A 1 89 ? 0.245 5.813 -22.029 1.00 89.25 89 PHE A O 1
ATOM 700 N N . LYS A 1 90 ? -1.080 7.090 -23.309 1.00 86.94 90 LYS A N 1
ATOM 701 C CA . LYS A 1 90 ? 0.015 7.856 -23.940 1.00 86.94 90 LYS A CA 1
ATOM 702 C C . LYS A 1 90 ? 0.753 8.806 -22.993 1.00 86.94 90 LYS A C 1
ATOM 704 O O . LYS A 1 90 ? 1.891 9.176 -23.264 1.00 86.94 90 LYS A O 1
ATOM 709 N N . ASN A 1 91 ? 0.151 9.148 -21.855 1.00 87.44 91 ASN A N 1
ATOM 710 C CA . ASN A 1 91 ? 0.731 10.043 -20.849 1.00 87.44 91 ASN A CA 1
ATOM 711 C C . ASN A 1 91 ? 1.639 9.300 -19.851 1.00 87.44 91 ASN A C 1
ATOM 713 O O . ASN A 1 91 ? 1.559 9.522 -18.645 1.00 87.44 91 ASN A O 1
ATOM 717 N N . VAL A 1 92 ? 2.490 8.396 -20.341 1.00 88.12 92 VAL A N 1
ATOM 718 C CA . VAL A 1 92 ? 3.431 7.617 -19.523 1.00 88.12 92 VAL A CA 1
ATOM 719 C C . VAL A 1 92 ? 4.866 7.933 -19.943 1.00 88.12 92 VAL A C 1
ATOM 721 O O . VAL A 1 92 ? 5.206 7.918 -21.124 1.00 88.12 92 VAL A O 1
ATOM 724 N N . ASN A 1 93 ? 5.743 8.189 -18.968 1.00 88.44 93 ASN A N 1
ATOM 725 C CA . ASN A 1 93 ? 7.160 8.454 -19.216 1.00 88.44 93 ASN A CA 1
ATOM 726 C C . ASN A 1 93 ? 7.945 7.144 -19.419 1.00 88.44 93 ASN A C 1
ATOM 728 O O . ASN A 1 93 ? 8.571 6.622 -18.496 1.00 88.44 93 ASN A O 1
ATOM 732 N N . ILE A 1 94 ? 7.935 6.628 -20.649 1.00 88.31 94 ILE A N 1
ATOM 733 C CA . ILE A 1 94 ? 8.600 5.363 -21.003 1.00 88.31 94 ILE A CA 1
ATOM 734 C C . ILE A 1 94 ? 10.112 5.364 -20.739 1.00 88.31 94 ILE A C 1
ATOM 736 O O . ILE A 1 94 ? 10.599 4.366 -20.203 1.00 88.31 94 ILE A O 1
ATOM 740 N N . PRO A 1 95 ? 10.875 6.444 -21.012 1.00 86.44 95 PRO A N 1
ATOM 741 C CA . PRO A 1 95 ? 12.283 6.491 -20.625 1.00 86.44 95 PRO A CA 1
ATOM 742 C C . PRO A 1 95 ? 12.512 6.293 -19.120 1.00 86.44 95 PRO A C 1
ATOM 744 O O . PRO A 1 95 ? 13.477 5.633 -18.735 1.00 86.44 95 PRO A O 1
ATOM 747 N N . HIS A 1 96 ? 11.645 6.840 -18.260 1.00 84.88 96 HIS A N 1
ATOM 748 C CA . HIS A 1 96 ? 11.706 6.598 -16.815 1.00 84.88 96 HIS A CA 1
ATOM 749 C C . HIS A 1 96 ? 11.387 5.137 -16.478 1.00 84.88 96 HIS A C 1
ATOM 751 O O . HIS A 1 96 ? 12.172 4.494 -15.781 1.00 84.88 96 HIS A O 1
ATOM 757 N N . SER A 1 97 ? 10.302 4.585 -17.027 1.00 83.88 97 SER A N 1
ATOM 758 C CA . SER A 1 97 ? 9.900 3.193 -16.790 1.00 83.88 97 SER A CA 1
ATOM 759 C C . SER A 1 97 ? 10.962 2.181 -17.226 1.00 83.88 97 SER A C 1
ATOM 761 O O . SER A 1 97 ? 11.247 1.225 -16.505 1.00 83.88 97 SER A O 1
ATOM 763 N N . ALA A 1 98 ? 11.621 2.412 -18.364 1.00 79.69 98 ALA A N 1
ATOM 764 C CA . ALA A 1 98 ? 12.693 1.551 -18.854 1.00 79.69 98 ALA A CA 1
ATOM 765 C C . ALA A 1 98 ? 13.883 1.485 -17.880 1.00 79.69 98 ALA A C 1
ATOM 767 O O . ALA A 1 98 ? 14.435 0.406 -17.671 1.00 79.69 98 ALA A O 1
ATOM 768 N N . ARG A 1 99 ? 14.247 2.599 -17.225 1.00 78.12 99 ARG A N 1
ATOM 769 C CA . ARG A 1 99 ? 15.331 2.619 -16.223 1.00 78.12 99 ARG A CA 1
ATOM 770 C C . ARG A 1 99 ? 15.014 1.764 -14.996 1.00 78.12 99 ARG A C 1
ATOM 772 O O . ARG A 1 99 ? 15.913 1.109 -14.479 1.00 78.12 99 ARG A O 1
ATOM 779 N N . GLN A 1 100 ? 13.750 1.710 -14.583 1.00 75.31 100 GLN A N 1
ATOM 780 C CA . GLN A 1 100 ? 13.321 0.873 -13.458 1.00 75.31 100 GLN A CA 1
ATOM 781 C C . GLN A 1 100 ? 13.346 -0.625 -13.808 1.00 75.31 100 GLN A C 1
ATOM 783 O O . GLN A 1 100 ? 13.726 -1.457 -12.988 1.00 75.31 100 GLN A O 1
ATOM 788 N N . ILE A 1 101 ? 13.044 -0.984 -15.062 1.00 65.19 101 ILE A N 1
ATOM 789 C CA . ILE A 1 101 ? 13.143 -2.372 -15.553 1.00 65.19 101 ILE A CA 1
ATOM 790 C C . ILE A 1 101 ? 14.607 -2.850 -15.600 1.00 65.19 101 ILE A C 1
ATOM 792 O O . ILE A 1 101 ? 14.884 -4.032 -15.378 1.00 65.19 101 ILE A O 1
ATOM 796 N N . VAL A 1 102 ? 15.572 -1.952 -15.837 1.00 57.97 102 VAL A N 1
ATOM 797 C CA . VAL A 1 102 ? 17.006 -2.301 -15.842 1.00 57.97 102 VAL A CA 1
ATOM 798 C C . VAL A 1 102 ? 17.474 -2.804 -14.472 1.00 57.97 102 VAL A C 1
ATOM 800 O O . VAL A 1 102 ? 18.318 -3.698 -14.441 1.00 57.97 102 VAL A O 1
ATOM 803 N N . ILE A 1 103 ? 16.884 -2.355 -13.355 1.00 57.03 103 ILE A N 1
ATOM 804 C CA . ILE A 1 103 ? 17.178 -2.915 -12.022 1.00 57.03 103 ILE A CA 1
ATOM 805 C C . ILE A 1 103 ? 16.861 -4.419 -11.996 1.00 57.03 103 ILE A C 1
ATOM 807 O O . ILE A 1 103 ? 17.690 -5.207 -11.547 1.00 57.03 103 ILE A O 1
ATOM 811 N N . TYR A 1 104 ? 15.748 -4.853 -12.598 1.00 51.00 104 TYR A N 1
ATOM 812 C CA . TYR A 1 104 ? 15.427 -6.278 -12.764 1.00 51.00 104 TYR A CA 1
ATOM 813 C C . TYR A 1 104 ? 16.468 -7.030 -13.611 1.00 51.00 104 TYR A C 1
ATOM 815 O O . TYR A 1 104 ? 16.838 -8.162 -13.294 1.00 51.00 104 TYR A O 1
ATOM 823 N N . HIS A 1 105 ? 16.979 -6.408 -14.678 1.00 51.25 105 HIS A N 1
ATOM 824 C CA . HIS A 1 105 ? 18.007 -7.013 -15.533 1.00 51.25 105 HIS A CA 1
ATOM 825 C C . HIS A 1 105 ? 19.375 -7.106 -14.825 1.00 51.25 105 HIS A C 1
ATOM 827 O O . HIS A 1 105 ? 20.106 -8.079 -15.018 1.00 51.25 105 HIS A O 1
ATOM 833 N N . VAL A 1 106 ? 19.701 -6.138 -13.961 1.00 52.06 106 VAL A N 1
ATOM 834 C CA . VAL A 1 106 ? 20.904 -6.130 -13.111 1.00 52.06 106 VAL A CA 1
ATOM 835 C C . VAL A 1 106 ? 20.800 -7.173 -11.997 1.00 52.06 106 VAL A C 1
ATOM 837 O O . VAL A 1 106 ? 21.763 -7.911 -11.785 1.00 52.06 106 VAL A O 1
ATOM 840 N N . LEU A 1 107 ? 19.632 -7.319 -11.362 1.00 50.56 107 LEU A N 1
ATOM 841 C CA . LEU A 1 107 ? 19.375 -8.372 -10.370 1.00 50.56 107 LEU A CA 1
ATOM 842 C C . LEU A 1 107 ? 19.480 -9.7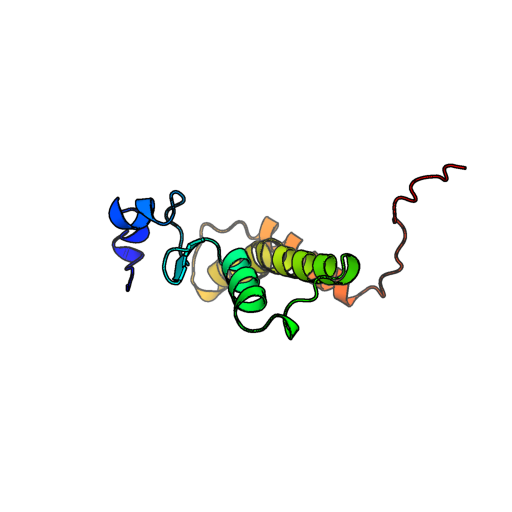83 -10.973 1.00 50.56 107 LEU A C 1
ATOM 844 O O . LEU A 1 107 ? 19.845 -10.718 -10.269 1.00 50.56 107 LEU A O 1
ATOM 848 N N . ARG A 1 108 ? 19.228 -9.949 -12.281 1.00 44.88 108 ARG A N 1
ATOM 849 C CA . ARG A 1 108 ? 19.389 -11.238 -12.976 1.00 44.88 108 ARG A CA 1
ATOM 850 C C . ARG A 1 108 ? 20.817 -11.511 -13.471 1.00 44.88 108 ARG A C 1
ATOM 852 O O . ARG A 1 108 ? 21.157 -12.669 -13.690 1.00 44.88 108 ARG A O 1
ATOM 859 N N . LYS A 1 109 ? 21.651 -10.480 -13.674 1.00 39.19 109 LYS A N 1
ATOM 860 C CA . LYS A 1 109 ? 23.018 -10.623 -14.224 1.00 39.19 109 LYS A CA 1
ATOM 861 C C . LYS A 1 109 ? 24.152 -10.550 -13.201 1.00 39.19 109 LYS A C 1
ATOM 863 O O . LYS A 1 109 ? 25.300 -10.758 -13.586 1.00 39.19 109 LYS A O 1
ATOM 868 N N . LYS A 1 110 ? 23.882 -10.299 -11.921 1.00 38.47 110 LYS A N 1
ATOM 869 C CA . LYS A 1 110 ? 24.917 -10.356 -10.882 1.00 38.47 110 LYS A CA 1
ATOM 870 C C . LYS A 1 110 ? 24.447 -11.174 -9.686 1.00 38.47 110 LYS A C 1
ATOM 872 O O . LYS A 1 110 ? 23.558 -10.742 -8.960 1.00 38.47 110 LYS A O 1
ATOM 877 N N . SER A 1 111 ? 25.131 -12.296 -9.436 1.00 41.75 111 SER A N 1
ATOM 878 C CA . SER A 1 111 ? 25.408 -12.745 -8.068 1.00 41.75 111 SER A CA 1
ATOM 879 C C . SER A 1 111 ? 25.821 -11.516 -7.264 1.00 41.75 111 SER A C 1
ATOM 881 O O . SER A 1 111 ? 26.830 -10.874 -7.560 1.00 41.75 111 SER A O 1
ATOM 883 N N . PHE A 1 112 ? 24.970 -11.115 -6.330 1.00 38.75 112 PHE A N 1
ATOM 884 C CA 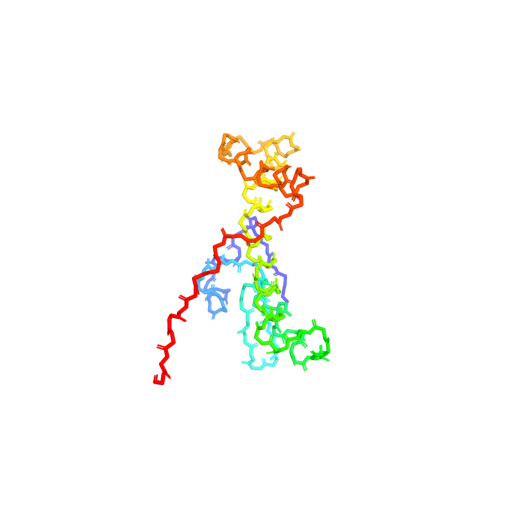. PHE A 1 112 ? 25.138 -9.896 -5.561 1.00 38.75 112 PHE A CA 1
ATOM 885 C C . PHE A 1 112 ? 26.274 -10.106 -4.553 1.00 38.75 112 PHE A C 1
ATOM 887 O O . PHE A 1 112 ? 26.083 -10.727 -3.512 1.00 38.75 112 PHE A O 1
ATOM 894 N N . CYS A 1 113 ? 27.473 -9.618 -4.882 1.00 30.22 113 CYS A N 1
ATOM 895 C CA . CYS A 1 113 ? 28.523 -9.390 -3.897 1.00 30.22 113 CYS A CA 1
ATOM 896 C C . CYS A 1 113 ? 28.112 -8.159 -3.082 1.00 30.22 113 CYS A C 1
ATOM 898 O O . CYS A 1 113 ? 28.055 -7.046 -3.608 1.00 30.22 113 CYS A O 1
ATOM 900 N N . ALA A 1 114 ? 27.741 -8.383 -1.825 1.00 39.69 114 ALA A N 1
ATOM 901 C CA . ALA A 1 114 ? 27.424 -7.330 -0.881 1.00 39.69 114 ALA A CA 1
ATOM 902 C C . ALA A 1 114 ? 28.716 -6.615 -0.458 1.00 39.69 114 ALA A C 1
ATOM 904 O O . ALA A 1 114 ? 29.448 -7.096 0.400 1.00 39.69 114 ALA A O 1
ATOM 905 N N . THR A 1 115 ? 28.975 -5.441 -1.020 1.00 41.53 115 THR A N 1
ATOM 906 C CA . THR A 1 115 ? 29.935 -4.480 -0.466 1.00 41.53 115 THR A CA 1
ATOM 907 C C . THR A 1 115 ? 29.283 -3.114 -0.473 1.00 41.53 115 THR A C 1
ATOM 909 O O . THR A 1 115 ? 29.340 -2.386 -1.455 1.00 41.53 115 THR A O 1
ATOM 912 N N . ASN A 1 116 ? 28.531 -2.857 0.595 1.00 36.78 116 ASN A N 1
ATOM 913 C CA . ASN A 1 116 ? 28.459 -1.587 1.323 1.00 36.78 116 ASN A CA 1
ATOM 914 C C . ASN A 1 116 ? 27.434 -1.762 2.449 1.00 36.78 116 ASN A C 1
ATOM 916 O O . ASN A 1 116 ? 26.361 -1.167 2.458 1.00 36.78 116 ASN A O 1
ATOM 920 N N . VAL A 1 117 ? 27.773 -2.643 3.393 1.00 43.28 117 VAL A N 1
ATOM 921 C CA . VAL A 1 117 ? 27.268 -2.520 4.759 1.00 43.28 117 VAL A CA 1
ATOM 922 C C . VAL A 1 117 ? 28.097 -1.405 5.380 1.00 43.28 117 VAL A C 1
ATOM 924 O O . VAL A 1 117 ? 29.318 -1.528 5.469 1.00 43.28 117 VAL A O 1
ATOM 927 N N . VAL A 1 118 ? 27.445 -0.309 5.760 1.00 44.94 118 VAL A N 1
ATOM 928 C CA . VAL A 1 118 ? 28.033 0.674 6.670 1.00 44.94 118 VAL A CA 1
ATOM 929 C C . VAL A 1 118 ? 28.313 -0.083 7.968 1.00 44.94 118 VAL A C 1
ATOM 931 O O . VAL A 1 118 ? 27.387 -0.410 8.706 1.00 44.94 118 VAL A O 1
ATOM 934 N N . ARG A 1 119 ? 29.576 -0.452 8.204 1.00 38.31 119 ARG A N 1
ATOM 935 C C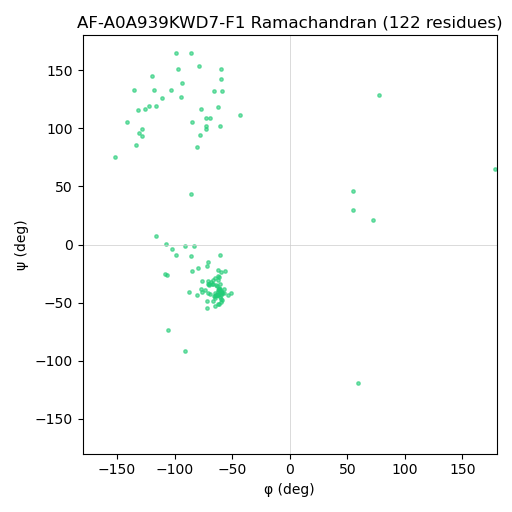A . ARG A 1 119 ? 30.024 -0.872 9.531 1.00 38.31 119 ARG A CA 1
ATOM 936 C C . ARG A 1 119 ? 30.001 0.383 10.392 1.00 38.31 119 ARG A C 1
ATOM 938 O O . ARG A 1 119 ? 30.803 1.282 10.170 1.00 38.31 119 ARG A O 1
ATOM 945 N N . SER A 1 120 ? 29.056 0.465 11.322 1.00 39.38 120 SER A N 1
ATOM 946 C CA . SER A 1 120 ? 29.217 1.341 12.476 1.00 39.38 120 SER A CA 1
ATOM 947 C C . SER A 1 120 ? 30.429 0.834 13.250 1.00 39.38 120 SER A C 1
ATOM 949 O O . SER A 1 120 ? 30.454 -0.331 13.651 1.00 39.38 120 SER A O 1
ATOM 951 N N . GLU A 1 121 ? 31.443 1.682 13.355 1.00 44.81 121 GLU A N 1
ATOM 952 C CA . GLU A 1 121 ? 32.667 1.413 14.096 1.00 44.81 121 GLU A CA 1
ATOM 953 C C . GLU A 1 121 ? 32.376 1.133 15.577 1.00 44.81 121 GLU A C 1
ATOM 955 O O . GLU A 1 121 ? 31.368 1.559 16.144 1.00 44.81 121 GLU A O 1
ATOM 960 N N . GLU A 1 122 ? 33.267 0.327 16.138 1.00 41.81 122 GLU A N 1
ATOM 961 C CA . GLU A 1 122 ? 33.255 -0.278 17.460 1.00 41.81 122 GLU A CA 1
ATOM 962 C C . GLU A 1 122 ? 33.211 0.760 18.590 1.00 41.81 122 GLU A C 1
ATOM 964 O O . GLU A 1 122 ? 33.866 1.798 18.536 1.00 41.81 122 GLU A O 1
ATOM 969 N N . GLY A 1 123 ? 32.462 0.440 19.646 1.00 43.75 123 GLY A N 1
ATOM 970 C CA . GLY A 1 123 ? 32.528 1.125 20.930 1.00 43.75 123 GLY A CA 1
ATOM 971 C C . GLY A 1 123 ? 32.722 0.113 22.050 1.00 43.75 123 GLY A C 1
ATOM 972 O O . GLY A 1 123 ? 31.730 -0.426 22.538 1.00 43.75 123 GLY A O 1
ATOM 973 N N . ILE A 1 124 ? 33.984 -0.125 22.428 1.00 38.47 124 ILE A N 1
ATOM 974 C CA . ILE A 1 124 ? 34.467 -0.427 23.789 1.00 38.47 124 ILE A CA 1
ATOM 975 C C . ILE A 1 124 ? 35.832 0.249 23.932 1.00 38.47 124 ILE A C 1
ATOM 977 O O . ILE A 1 124 ? 36.685 0.011 23.049 1.00 38.47 124 ILE A O 1
#

Mean predicted aligned error: 9.06 Å

Foldseek 3Di:
DDADVVVLSLVDPVNCVLPVVSDDDWDDDPPDIDHDPLRVVVCCCVPPPVVVADPDPVRNVVSVVVVVLCVPLVCLAVVLVCCCPPVVPPPHDNVRNPVSVVVVVVVVPDPDPDPDDPPPDDDD

Secondary structure (DSSP, 8-state):
----TTTTGGGSHHHHTT-TT--S-EEEETTEEEESHHHHHHHHHHHH-GGGS--SHHHHHHHHHHHHHIIIIIIIIIIHHHHHHHH---S--HHHHHHHHHHHHHHHH----------PPP--

Solvent-accessible surface area (backbone atoms only — not comparable to full-atom values): 7507 Å² total; per-residue (Å²): 136,89,74,50,68,90,80,44,45,40,69,34,71,80,41,29,75,74,28,80,84,37,59,85,52,70,48,76,60,88,93,46,74,38,53,47,65,68,54,40,53,52,50,49,25,58,75,78,42,45,89,77,46,59,78,54,68,74,55,32,49,52,52,54,50,53,53,49,41,48,66,43,38,40,40,50,5,58,49,41,45,43,37,34,78,76,65,69,42,80,94,53,65,56,77,61,15,53,58,35,45,45,53,59,54,49,65,72,73,41,88,80,77,87,84,79,77,82,75,80,78,87,90,131